Protein AF-A0A1B7WR45-F1 (afdb_monomer_lite)

Secondary structure (DSSP, 8-state):
-EEE--HHHHHHHHHT-TT----TT-GGGEEEEEEEEETTEEEEEEEEEHHHHHHHHHHHHTTT--TT--HHHHHHHHHIIIIIT---STTPPEEEEE-TTS-EE--

Organism: NCBI:txid1710896

Sequence (107 aa):
MITLYSIEDTYKALDNNSEALFIPNCDPALIGTYELEREGESVVISCYDYDLLVDCFAKEFSIDCEEDEDPVEQAMEWVDYNIVGAYVGKFTPMIVYKNEEGEYSLE

Structure (mmCIF, N/CA/C/O backbone):
data_AF-A0A1B7WR45-F1
#
_entry.id   AF-A0A1B7WR45-F1
#
loop_
_atom_site.group_PDB
_atom_site.id
_atom_site.type_symbol
_atom_site.label_atom_id
_atom_site.label_alt_id
_atom_site.label_comp_id
_atom_site.label_asym_id
_atom_site.label_entity_id
_atom_site.label_seq_id
_atom_site.pdbx_PDB_ins_code
_atom_site.Cartn_x
_atom_site.Cartn_y
_atom_site.Cartn_z
_atom_site.occupancy
_atom_site.B_iso_or_equiv
_atom_site.auth_seq_id
_atom_site.auth_comp_id
_atom_site.auth_asym_id
_atom_site.auth_atom_id
_atom_site.pdbx_PDB_model_num
ATOM 1 N N . MET A 1 1 ? -12.152 6.540 5.420 1.00 90.62 1 MET A N 1
ATOM 2 C CA . MET A 1 1 ? -11.562 7.888 5.510 1.00 90.62 1 MET A CA 1
ATOM 3 C C . MET A 1 1 ? -10.062 7.734 5.627 1.00 90.62 1 MET A C 1
ATOM 5 O O . MET A 1 1 ? -9.615 7.032 6.524 1.00 90.62 1 MET A O 1
ATOM 9 N N . ILE A 1 2 ? -9.309 8.355 4.721 1.00 94.81 2 ILE A N 1
ATOM 10 C CA . ILE A 1 2 ? -7.845 8.362 4.773 1.00 94.81 2 ILE A CA 1
ATOM 11 C C . ILE A 1 2 ? -7.349 9.378 5.807 1.00 94.81 2 ILE A C 1
ATOM 13 O O . ILE A 1 2 ? -7.917 10.462 5.935 1.00 94.81 2 ILE A O 1
ATOM 17 N N . THR A 1 3 ? -6.288 9.039 6.534 1.00 96.31 3 THR A N 1
ATOM 18 C CA . THR A 1 3 ? -5.510 9.985 7.342 1.00 96.31 3 THR A CA 1
ATOM 19 C C . THR A 1 3 ? -4.032 9.793 7.037 1.00 96.31 3 THR A C 1
ATOM 21 O O . THR A 1 3 ? -3.498 8.703 7.224 1.00 96.31 3 THR A O 1
ATOM 24 N N . LEU A 1 4 ? -3.388 10.849 6.538 1.00 96.75 4 LEU A N 1
ATOM 25 C CA . LEU A 1 4 ? -1.984 10.817 6.133 1.00 96.75 4 LEU A CA 1
ATOM 26 C C . LEU A 1 4 ? -1.063 11.014 7.338 1.00 96.75 4 LEU A C 1
ATOM 28 O O . LEU A 1 4 ? -1.298 11.894 8.170 1.00 9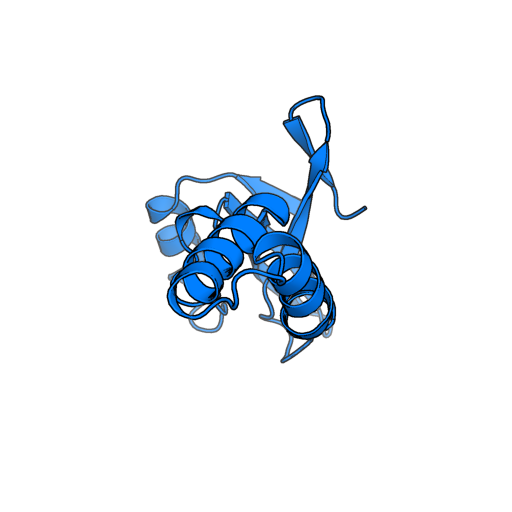6.75 4 LEU A O 1
ATOM 32 N N . TYR A 1 5 ? 0.009 10.232 7.391 1.00 95.38 5 TYR A N 1
ATOM 33 C CA . TYR A 1 5 ? 0.996 10.248 8.464 1.00 95.38 5 TYR A CA 1
ATOM 34 C C . TYR A 1 5 ? 2.412 10.086 7.908 1.00 95.38 5 TYR A C 1
ATOM 36 O O . TYR A 1 5 ? 2.618 9.707 6.758 1.00 95.38 5 TYR A O 1
ATOM 44 N N . SER A 1 6 ? 3.409 10.349 8.755 1.00 97.12 6 SER A N 1
ATOM 45 C CA . SER A 1 6 ? 4.739 9.785 8.530 1.00 97.12 6 SER A CA 1
ATOM 46 C C . SER A 1 6 ? 4.693 8.257 8.698 1.00 97.12 6 SER A C 1
ATOM 48 O O . SER A 1 6 ? 3.779 7.724 9.333 1.00 97.12 6 SER A O 1
ATOM 50 N N . ILE A 1 7 ? 5.696 7.541 8.185 1.00 97.12 7 ILE A N 1
ATOM 51 C CA . ILE A 1 7 ? 5.814 6.083 8.366 1.00 97.12 7 ILE A CA 1
ATOM 52 C C . ILE A 1 7 ? 5.773 5.723 9.861 1.00 97.12 7 ILE A C 1
ATOM 54 O O . ILE A 1 7 ? 4.958 4.908 10.290 1.00 97.12 7 ILE A O 1
ATOM 58 N N . GLU A 1 8 ? 6.592 6.388 10.684 1.00 96.50 8 GLU A N 1
ATOM 59 C CA . GLU A 1 8 ? 6.651 6.130 12.129 1.00 96.50 8 GLU A CA 1
ATOM 60 C C . GLU A 1 8 ? 5.314 6.384 12.830 1.00 96.50 8 GLU A C 1
ATOM 62 O O . GLU A 1 8 ? 4.921 5.626 13.718 1.00 96.50 8 GLU A O 1
ATOM 67 N N . ASP A 1 9 ? 4.609 7.451 12.455 1.00 96.62 9 ASP A N 1
ATOM 68 C CA . ASP A 1 9 ? 3.330 7.786 13.078 1.00 96.62 9 ASP A CA 1
ATOM 69 C C . ASP A 1 9 ? 2.203 6.872 12.594 1.00 96.62 9 ASP A C 1
ATOM 71 O O . ASP A 1 9 ? 1.290 6.590 13.367 1.00 96.62 9 ASP A O 1
ATOM 75 N N . THR A 1 10 ? 2.307 6.327 11.378 1.00 96.81 10 THR A N 1
ATOM 76 C CA . THR A 1 10 ? 1.408 5.274 10.889 1.00 96.81 10 THR A CA 1
ATOM 77 C C . THR A 1 10 ? 1.536 4.019 11.743 1.00 96.81 10 THR A C 1
ATOM 79 O O . THR A 1 10 ? 0.534 3.502 12.237 1.00 96.81 10 THR A O 1
ATOM 82 N N . TYR A 1 11 ? 2.770 3.569 11.991 1.00 95.56 11 TYR A N 1
ATOM 83 C CA . TYR A 1 11 ? 3.027 2.430 12.870 1.00 95.56 11 TYR A CA 1
ATOM 84 C C . TYR A 1 11 ? 2.503 2.679 14.289 1.00 95.56 11 TYR A C 1
ATOM 86 O O . TYR A 1 11 ? 1.807 1.827 14.831 1.00 95.56 11 TYR A O 1
ATOM 94 N N . LYS A 1 12 ? 2.738 3.864 14.874 1.00 94.81 12 LYS A N 1
ATOM 95 C CA . LYS A 1 12 ? 2.189 4.222 16.200 1.00 94.81 12 LYS A CA 1
ATOM 96 C C . LYS A 1 12 ? 0.659 4.254 16.221 1.00 94.81 12 LYS A C 1
ATOM 98 O O . LYS A 1 12 ? 0.058 3.847 17.211 1.00 94.81 12 LYS A O 1
ATOM 103 N N . ALA A 1 13 ? 0.024 4.757 15.161 1.00 93.50 13 ALA A N 1
ATOM 104 C CA . ALA A 1 13 ? -1.434 4.812 15.062 1.00 93.50 13 ALA A CA 1
ATOM 105 C C . ALA A 1 13 ? -2.052 3.407 15.022 1.00 93.50 13 ALA A C 1
ATOM 107 O O . ALA A 1 13 ? -3.124 3.188 15.587 1.00 93.50 13 ALA A O 1
ATOM 108 N N . LEU A 1 14 ? -1.357 2.457 14.396 1.00 94.31 14 LEU A N 1
ATOM 109 C CA . LEU A 1 14 ? -1.785 1.066 14.268 1.00 94.31 14 LEU A CA 1
ATOM 110 C C . LEU A 1 14 ? -1.267 0.153 15.392 1.00 94.31 14 LEU A C 1
ATOM 112 O O . LEU A 1 14 ? -1.750 -0.965 15.507 1.00 94.31 14 LEU A O 1
ATOM 116 N N . ASP A 1 15 ? -0.370 0.618 16.266 1.00 88.50 15 ASP A N 1
ATOM 117 C CA . ASP A 1 15 ? 0.199 -0.169 17.380 1.00 88.50 15 ASP A CA 1
ATOM 118 C C . ASP A 1 15 ? -0.885 -0.694 18.343 1.00 88.50 15 ASP A C 1
ATOM 120 O O . ASP A 1 15 ? -0.823 -1.817 18.837 1.00 88.50 15 ASP A O 1
ATOM 124 N N . ASN A 1 16 ? -1.952 0.090 18.543 1.00 76.75 16 ASN A N 1
ATOM 125 C CA . ASN A 1 16 ? -3.112 -0.323 19.342 1.00 76.75 16 ASN A CA 1
ATOM 126 C C . ASN A 1 16 ? -4.070 -1.274 18.595 1.00 76.75 16 ASN A C 1
ATOM 128 O O . ASN A 1 16 ? -5.010 -1.786 19.201 1.00 76.75 16 ASN A O 1
ATOM 132 N N . ASN A 1 17 ? -3.856 -1.497 17.296 1.00 76.00 17 ASN A N 1
ATOM 133 C CA . ASN A 1 17 ? -4.624 -2.397 16.444 1.00 76.00 17 ASN A CA 1
ATOM 134 C C . ASN A 1 17 ? -3.709 -3.517 15.918 1.00 76.00 17 ASN A C 1
ATOM 136 O O . ASN A 1 17 ? -3.312 -3.528 14.754 1.00 76.00 17 ASN A O 1
ATOM 140 N N . SER A 1 18 ? -3.377 -4.469 16.797 1.00 69.12 18 SER A N 1
ATOM 141 C CA . SER A 1 18 ? -2.359 -5.513 16.579 1.00 69.12 18 SER A CA 1
ATOM 142 C C . SER A 1 18 ? -2.605 -6.459 15.396 1.00 69.12 18 SER A C 1
ATOM 144 O O . SER A 1 18 ? -1.776 -7.325 15.130 1.00 69.12 18 SER A O 1
ATOM 146 N N . GLU A 1 19 ? -3.748 -6.348 14.723 1.00 89.44 19 GLU A N 1
ATOM 147 C CA . GLU A 1 19 ? -4.123 -7.188 13.585 1.00 89.44 19 GLU A CA 1
ATOM 148 C C . GLU A 1 19 ? -4.004 -6.463 12.234 1.00 89.44 19 GLU A C 1
ATOM 150 O O . GLU A 1 19 ? -4.159 -7.104 11.194 1.00 89.44 19 GLU A O 1
ATOM 155 N N . ALA A 1 20 ? -3.712 -5.152 12.227 1.00 94.00 20 ALA A N 1
ATOM 156 C CA . ALA A 1 20 ? -3.460 -4.403 11.000 1.00 94.00 20 ALA A CA 1
ATOM 157 C C . ALA A 1 20 ? -2.320 -5.052 10.201 1.00 94.00 20 ALA A C 1
ATOM 159 O O . ALA A 1 20 ? -1.218 -5.259 10.712 1.00 94.00 20 ALA A O 1
ATOM 160 N N . LEU A 1 21 ? -2.592 -5.382 8.938 1.00 96.00 21 LEU A N 1
ATOM 161 C CA . LEU A 1 21 ? -1.599 -5.995 8.066 1.00 96.00 21 LEU A CA 1
ATOM 162 C C . LEU A 1 21 ? -0.728 -4.923 7.416 1.00 96.00 21 LEU A C 1
ATOM 164 O O . LEU A 1 21 ? -1.182 -3.813 7.143 1.00 96.00 21 LEU A O 1
ATOM 168 N N . PHE A 1 22 ? 0.520 -5.276 7.133 1.00 96.81 22 PHE A N 1
ATOM 169 C CA . PHE A 1 22 ? 1.479 -4.419 6.446 1.00 96.81 22 PHE A CA 1
ATOM 170 C C . PHE A 1 22 ? 2.069 -5.171 5.260 1.00 96.81 22 PHE A C 1
ATOM 172 O O . PHE A 1 22 ? 2.306 -6.379 5.338 1.00 96.81 22 PHE A O 1
ATOM 179 N N . ILE A 1 23 ? 2.308 -4.448 4.169 1.00 96.56 23 ILE A N 1
ATOM 180 C CA . ILE A 1 23 ? 3.000 -4.981 2.998 1.00 96.56 23 ILE A CA 1
ATOM 181 C C . ILE A 1 23 ? 4.504 -4.957 3.308 1.00 96.56 23 ILE A C 1
ATOM 183 O O . ILE A 1 23 ? 5.051 -3.883 3.581 1.00 96.56 23 ILE A O 1
ATOM 187 N N . PRO A 1 24 ? 5.184 -6.117 3.320 1.00 93.75 24 PRO A N 1
ATOM 188 C CA . PRO A 1 24 ? 6.580 -6.202 3.726 1.00 93.75 24 PRO A CA 1
ATOM 189 C C . PRO A 1 24 ? 7.490 -5.441 2.759 1.00 93.75 24 PRO A C 1
ATOM 191 O O . PRO A 1 24 ? 7.253 -5.422 1.556 1.00 93.75 24 PRO A O 1
ATOM 194 N N . ASN A 1 25 ? 8.556 -4.838 3.295 1.00 94.00 25 ASN A N 1
ATOM 195 C CA . ASN A 1 25 ? 9.583 -4.101 2.541 1.00 94.00 25 ASN A CA 1
ATOM 196 C C . ASN A 1 25 ? 9.063 -2.929 1.682 1.00 94.00 25 ASN A C 1
ATOM 198 O O . ASN A 1 25 ? 9.815 -2.389 0.876 1.00 94.00 25 ASN A O 1
ATOM 202 N N . CYS A 1 26 ? 7.818 -2.499 1.896 1.00 96.94 26 CYS A N 1
ATOM 203 C CA . CYS A 1 26 ? 7.160 -1.438 1.132 1.00 96.94 26 CYS A CA 1
ATOM 204 C C . CYS A 1 26 ? 6.853 -0.194 1.984 1.00 96.94 26 CYS A C 1
ATOM 206 O O . CYS A 1 26 ? 5.936 0.563 1.674 1.00 96.94 26 CYS A O 1
ATOM 208 N N . ASP A 1 27 ? 7.621 0.044 3.053 1.00 97.44 27 ASP A N 1
ATOM 209 C CA . ASP A 1 27 ? 7.507 1.245 3.898 1.00 97.44 27 ASP A CA 1
ATOM 210 C C . ASP A 1 27 ? 7.473 2.569 3.113 1.00 97.44 27 ASP A C 1
ATOM 212 O O . ASP A 1 27 ? 6.696 3.440 3.500 1.00 97.44 27 ASP A O 1
ATOM 216 N N . PRO A 1 28 ? 8.241 2.762 2.014 1.00 97.38 28 PRO A N 1
ATOM 217 C CA . PRO A 1 28 ? 8.165 3.994 1.227 1.00 97.38 28 PRO A CA 1
ATOM 218 C C . PRO A 1 28 ? 6.770 4.294 0.674 1.00 97.38 28 PRO A C 1
ATOM 220 O O . PRO A 1 28 ? 6.447 5.460 0.469 1.00 97.38 28 PRO A O 1
ATOM 223 N N . ALA A 1 29 ? 5.956 3.262 0.456 1.00 98.25 29 ALA A N 1
ATOM 224 C CA . ALA A 1 29 ? 4.598 3.393 -0.040 1.00 98.25 29 ALA A CA 1
ATOM 225 C C . ALA A 1 29 ? 3.553 3.523 1.079 1.00 98.25 29 ALA A C 1
ATOM 227 O O . ALA A 1 29 ? 2.391 3.791 0.787 1.00 98.25 29 ALA A O 1
ATOM 228 N N . LEU A 1 30 ? 3.932 3.342 2.351 1.00 98.44 30 LEU A N 1
ATOM 229 C CA . LEU A 1 30 ? 3.033 3.488 3.496 1.00 98.44 30 LEU A CA 1
ATOM 230 C C . LEU A 1 30 ? 2.808 4.975 3.796 1.00 98.44 30 LEU A C 1
ATOM 232 O O . LEU A 1 30 ? 3.695 5.664 4.301 1.00 98.44 30 LEU A O 1
ATOM 236 N N . ILE A 1 31 ? 1.599 5.463 3.521 1.00 98.00 31 ILE A N 1
ATOM 237 C CA . ILE A 1 31 ? 1.274 6.898 3.591 1.00 98.00 31 ILE A CA 1
ATOM 238 C C . ILE A 1 31 ? 0.375 7.274 4.772 1.00 98.00 31 ILE A C 1
ATOM 240 O O . ILE A 1 31 ? 0.143 8.460 5.021 1.00 98.00 31 ILE A O 1
ATOM 244 N N . GLY A 1 32 ? -0.167 6.291 5.492 1.00 97.50 32 GLY A N 1
ATOM 245 C CA . GLY A 1 32 ? -1.036 6.546 6.633 1.00 97.50 32 GLY A CA 1
ATOM 246 C C . GLY A 1 32 ? -2.006 5.417 6.935 1.00 97.50 32 GLY A C 1
ATOM 247 O O . GLY A 1 32 ? -1.718 4.239 6.719 1.00 97.50 32 GLY A O 1
ATOM 248 N N . THR A 1 33 ? -3.178 5.790 7.443 1.00 97.19 33 THR A N 1
ATOM 249 C CA . THR A 1 33 ? -4.247 4.853 7.792 1.00 97.19 33 THR A CA 1
ATOM 250 C C . THR A 1 33 ? -5.523 5.115 7.003 1.00 97.19 33 THR A C 1
ATOM 252 O O . THR A 1 33 ? -5.744 6.203 6.462 1.00 97.19 33 THR A O 1
ATOM 255 N N . TYR A 1 34 ? -6.385 4.104 6.952 1.00 96.62 34 TYR A N 1
ATOM 256 C CA . TYR A 1 34 ? -7.727 4.211 6.402 1.00 96.62 34 TYR A CA 1
ATOM 257 C C . TYR A 1 34 ? -8.743 3.632 7.388 1.00 96.62 34 TYR A C 1
ATOM 259 O O . TYR A 1 34 ? -8.624 2.483 7.802 1.00 96.62 34 TYR A O 1
ATOM 267 N N . GLU A 1 35 ? -9.753 4.416 7.760 1.00 95.25 35 GLU A N 1
ATOM 268 C CA . GLU A 1 35 ? -10.880 3.954 8.583 1.00 95.25 35 GLU A CA 1
ATOM 269 C C . GLU A 1 35 ? -12.075 3.573 7.701 1.00 95.25 35 GLU A C 1
ATOM 271 O O . GLU A 1 35 ? -12.506 4.368 6.860 1.00 95.25 35 GLU A O 1
ATOM 276 N N . LEU A 1 36 ? -12.620 2.371 7.869 1.00 95.19 36 LEU A N 1
ATOM 277 C CA . LEU A 1 36 ? -13.777 1.887 7.116 1.00 95.19 36 LEU A CA 1
ATOM 278 C C . LEU A 1 36 ? -14.547 0.813 7.881 1.00 95.19 36 LEU A C 1
ATOM 280 O O . LEU A 1 36 ? -14.025 0.203 8.808 1.00 95.19 36 LEU A O 1
ATOM 284 N N . GLU A 1 37 ? -15.777 0.549 7.452 1.00 95.56 37 GLU A N 1
ATOM 285 C CA . GLU A 1 37 ? -16.560 -0.567 7.975 1.00 95.56 37 GLU A CA 1
ATOM 286 C C . GLU A 1 37 ? -16.267 -1.839 7.170 1.00 95.56 37 GLU A C 1
ATOM 288 O O . GLU A 1 37 ? -16.415 -1.862 5.945 1.00 95.56 37 GLU A O 1
ATOM 293 N N . ARG A 1 38 ? -15.860 -2.910 7.854 1.00 95.25 38 ARG A N 1
ATOM 294 C CA . ARG A 1 38 ? -15.717 -4.256 7.284 1.00 95.25 38 ARG A CA 1
ATOM 295 C C . ARG A 1 38 ? -16.299 -5.263 8.258 1.00 95.25 38 ARG A C 1
ATOM 297 O O . ARG A 1 38 ? -16.073 -5.174 9.457 1.00 95.25 38 ARG A O 1
ATOM 304 N N . GLU A 1 39 ? -17.063 -6.217 7.733 1.00 94.38 39 GLU A N 1
ATOM 305 C CA . GLU A 1 39 ? -17.675 -7.288 8.536 1.00 94.38 39 GLU A CA 1
ATOM 306 C C . GLU A 1 39 ? -18.562 -6.766 9.696 1.00 94.38 39 GLU A C 1
ATOM 308 O O . GLU A 1 39 ? -18.755 -7.450 10.696 1.00 94.38 39 GLU A O 1
ATOM 313 N N . GLY A 1 40 ? -19.141 -5.565 9.550 1.00 95.31 40 GLY A N 1
ATOM 314 C CA . GLY A 1 40 ? -19.996 -4.924 10.560 1.00 95.31 40 GLY A CA 1
ATOM 315 C C . GLY A 1 40 ? -19.241 -4.217 11.693 1.00 95.31 40 GLY A C 1
ATOM 316 O O . GLY A 1 40 ? -19.860 -3.814 12.677 1.00 95.31 40 GLY A O 1
ATOM 317 N N . GLU A 1 41 ? -17.922 -4.059 11.569 1.00 94.06 41 GLU A N 1
ATOM 318 C CA . GLU A 1 41 ? -17.065 -3.378 12.539 1.00 94.06 41 GLU A CA 1
ATOM 319 C C . GLU A 1 41 ? -16.321 -2.209 11.880 1.00 94.06 41 GLU A C 1
ATOM 321 O O . GLU A 1 41 ? -15.880 -2.314 10.733 1.00 94.06 41 GLU A O 1
ATOM 326 N N . SER A 1 42 ? -16.147 -1.099 12.610 1.00 94.12 42 SER A N 1
ATOM 327 C CA . SER A 1 42 ? -15.214 -0.047 12.186 1.00 94.12 42 SER A CA 1
ATOM 328 C C . SER A 1 42 ? -13.788 -0.526 12.435 1.00 94.12 42 SER A C 1
ATOM 330 O O . SER A 1 42 ? -13.432 -0.866 13.566 1.00 94.12 42 SER A O 1
ATOM 332 N N . VAL A 1 43 ? -12.981 -0.558 11.379 1.00 94.94 43 VAL A N 1
ATOM 333 C CA . VAL A 1 43 ? -11.578 -0.968 11.417 1.00 94.94 43 VAL A CA 1
ATOM 334 C C . VAL A 1 43 ? -10.689 0.140 10.872 1.00 94.94 43 VAL A C 1
ATOM 336 O O . VAL A 1 43 ? -11.045 0.845 9.927 1.00 94.94 43 VAL A O 1
ATOM 339 N N . VAL A 1 44 ? -9.501 0.268 11.462 1.00 95.94 44 VAL A N 1
ATOM 340 C CA . VAL A 1 44 ? -8.443 1.168 10.993 1.00 95.94 44 VAL A CA 1
ATOM 341 C C . VAL A 1 44 ? -7.304 0.315 10.453 1.00 95.94 44 VAL A C 1
ATOM 343 O O . VAL A 1 44 ? -6.731 -0.486 11.189 1.00 95.94 44 VAL A O 1
ATOM 346 N N . ILE A 1 45 ? -6.996 0.466 9.171 1.00 96.75 45 ILE A N 1
ATOM 347 C CA . ILE A 1 45 ? -6.002 -0.336 8.444 1.00 96.75 45 ILE A CA 1
ATOM 348 C C . ILE A 1 45 ? -4.870 0.542 7.915 1.00 96.75 45 ILE A C 1
ATOM 350 O O . ILE A 1 45 ? -5.003 1.765 7.859 1.00 96.75 45 ILE A O 1
ATOM 354 N N . SER A 1 46 ? -3.762 -0.080 7.522 1.00 97.69 46 SER A N 1
ATOM 355 C CA . SER A 1 46 ? -2.681 0.585 6.793 1.00 97.69 46 SER A CA 1
ATOM 356 C C . SER A 1 46 ? -3.157 1.036 5.407 1.00 97.69 46 SER A C 1
ATOM 358 O O . SER A 1 46 ? -4.016 0.402 4.788 1.00 97.69 46 SER A O 1
ATOM 360 N N . CYS A 1 47 ? -2.628 2.165 4.941 1.00 97.94 47 CYS A N 1
ATOM 361 C CA . CYS A 1 47 ? -2.973 2.774 3.663 1.00 97.94 47 CYS A CA 1
ATOM 362 C C . CYS A 1 47 ? -1.703 3.017 2.846 1.00 97.94 47 CYS A C 1
ATOM 364 O O . CYS A 1 47 ? -0.750 3.612 3.361 1.00 97.94 47 CYS A O 1
ATOM 366 N N . TYR A 1 48 ? -1.710 2.572 1.592 1.00 98.50 48 TYR A N 1
ATOM 367 C CA . TYR A 1 48 ? -0.565 2.628 0.694 1.00 98.50 48 TYR A CA 1
ATOM 368 C C . TYR A 1 48 ? -0.881 3.385 -0.596 1.00 98.50 48 TYR A C 1
ATOM 370 O O . TYR A 1 48 ? -1.989 3.290 -1.120 1.00 98.50 48 TYR A O 1
ATOM 378 N N . ASP A 1 49 ? 0.116 4.102 -1.105 1.00 98.25 49 ASP A N 1
ATOM 379 C CA . ASP A 1 49 ? 0.115 4.689 -2.447 1.00 98.25 49 ASP A CA 1
ATOM 380 C C . ASP A 1 49 ? 0.454 3.605 -3.484 1.00 98.25 49 ASP A C 1
ATOM 382 O O . ASP A 1 49 ? 1.425 2.861 -3.318 1.00 98.25 49 ASP A O 1
ATOM 386 N N . TYR A 1 50 ? -0.371 3.495 -4.527 1.00 98.25 50 TYR A N 1
ATOM 387 C CA . TYR A 1 50 ? -0.206 2.504 -5.588 1.00 98.25 50 TYR A CA 1
ATOM 388 C C . TYR A 1 50 ? 1.104 2.669 -6.371 1.00 98.25 50 TYR A C 1
ATOM 390 O O . TYR A 1 50 ? 1.839 1.696 -6.535 1.00 98.25 50 TYR A O 1
ATOM 398 N N . ASP A 1 51 ? 1.427 3.882 -6.820 1.00 97.94 51 ASP A N 1
ATOM 399 C CA . ASP A 1 51 ? 2.605 4.133 -7.657 1.00 97.94 51 ASP A CA 1
ATOM 400 C C . ASP A 1 51 ? 3.890 3.848 -6.869 1.00 97.94 51 ASP A C 1
ATOM 402 O O . ASP A 1 51 ? 4.813 3.203 -7.365 1.00 97.94 51 ASP A O 1
ATOM 406 N N . LEU A 1 52 ? 3.923 4.233 -5.589 1.00 98.06 52 LEU A N 1
ATOM 407 C CA . LEU A 1 52 ? 5.051 3.930 -4.708 1.00 98.06 52 LEU A CA 1
ATOM 408 C C . LEU A 1 52 ? 5.172 2.431 -4.396 1.00 98.06 52 LEU A C 1
ATOM 410 O O . LEU A 1 52 ? 6.283 1.945 -4.161 1.00 98.06 52 LEU A O 1
ATOM 414 N N . LEU A 1 53 ? 4.062 1.682 -4.372 1.00 98.00 53 LEU A N 1
ATOM 415 C CA . LEU A 1 53 ? 4.107 0.221 -4.268 1.00 98.00 53 LEU A CA 1
ATOM 416 C C . LEU A 1 53 ? 4.718 -0.394 -5.523 1.00 98.00 53 LEU A C 1
ATOM 418 O O . LEU A 1 53 ? 5.612 -1.234 -5.403 1.00 98.00 53 LEU A O 1
ATOM 422 N N . VAL A 1 54 ? 4.278 0.044 -6.704 1.00 98.12 54 VAL A N 1
ATOM 423 C CA . VAL A 1 54 ? 4.853 -0.383 -7.985 1.00 98.12 54 VAL A CA 1
ATOM 424 C C . VAL A 1 54 ? 6.352 -0.100 -8.006 1.00 98.12 54 VAL A C 1
ATOM 426 O O . VAL A 1 54 ? 7.119 -1.006 -8.312 1.00 98.12 54 VAL A O 1
ATOM 429 N N . ASP A 1 55 ? 6.799 1.079 -7.570 1.00 97.81 55 ASP A N 1
ATOM 430 C CA . ASP A 1 55 ? 8.227 1.407 -7.467 1.00 97.81 55 ASP A CA 1
ATOM 431 C C . ASP A 1 55 ? 8.999 0.445 -6.543 1.00 97.81 55 ASP A C 1
ATOM 433 O O . ASP A 1 55 ? 10.135 0.058 -6.845 1.00 97.81 55 ASP A O 1
ATOM 437 N N . CYS A 1 56 ? 8.403 0.039 -5.414 1.00 96.94 56 CYS A N 1
ATOM 438 C CA . CYS A 1 56 ? 9.026 -0.914 -4.491 1.00 96.94 56 CYS A CA 1
ATOM 439 C C . CYS A 1 56 ? 9.249 -2.277 -5.163 1.00 96.94 56 CYS A C 1
ATOM 441 O O . CYS A 1 56 ? 10.362 -2.808 -5.104 1.00 96.94 56 CYS A O 1
ATOM 443 N N . PHE A 1 57 ? 8.224 -2.816 -5.829 1.00 96.31 57 PHE A N 1
ATOM 444 C CA . PHE A 1 57 ? 8.310 -4.112 -6.507 1.00 96.31 57 PHE A CA 1
ATOM 445 C C . PHE A 1 57 ? 9.141 -4.050 -7.790 1.00 96.31 57 PHE A C 1
ATOM 447 O O . PHE A 1 57 ? 9.945 -4.945 -8.024 1.00 96.31 57 PHE A O 1
ATOM 454 N N . ALA A 1 58 ? 9.047 -2.977 -8.575 1.00 96.44 58 ALA A N 1
ATOM 455 C CA . ALA A 1 58 ? 9.843 -2.795 -9.788 1.00 96.44 58 ALA A CA 1
ATOM 456 C C . ALA A 1 58 ? 11.337 -2.783 -9.464 1.00 96.44 58 ALA A C 1
ATOM 458 O O . ALA A 1 58 ? 12.147 -3.384 -10.170 1.00 96.44 58 ALA A O 1
ATOM 459 N N . LYS A 1 59 ? 11.718 -2.154 -8.345 1.00 94.94 59 LYS A N 1
ATOM 460 C CA . LYS A 1 59 ? 13.095 -2.193 -7.853 1.00 94.94 59 LYS A CA 1
ATOM 461 C C . LYS A 1 59 ? 13.538 -3.611 -7.491 1.00 94.94 59 LYS A C 1
ATOM 463 O O . LYS A 1 59 ? 14.677 -3.964 -7.789 1.00 94.94 59 LYS A O 1
ATOM 468 N N . GLU A 1 60 ? 12.680 -4.407 -6.857 1.00 92.38 60 GLU A N 1
ATOM 469 C CA . GLU A 1 60 ? 12.977 -5.808 -6.539 1.00 92.38 60 GLU A CA 1
ATOM 470 C C . GLU A 1 60 ? 13.126 -6.643 -7.817 1.00 92.38 60 GLU A C 1
ATOM 472 O O . GLU A 1 60 ? 14.143 -7.307 -8.000 1.00 92.38 60 GLU A O 1
ATOM 477 N N . PHE A 1 61 ? 12.177 -6.529 -8.745 1.00 93.25 61 PHE A N 1
ATOM 478 C CA . PHE A 1 61 ? 12.179 -7.279 -10.001 1.00 93.25 61 PHE A CA 1
ATOM 479 C C . PHE A 1 61 ? 13.335 -6.885 -10.921 1.00 93.25 61 PHE A C 1
ATOM 481 O O . PHE A 1 61 ? 13.900 -7.744 -11.589 1.00 93.25 61 PHE A O 1
ATOM 488 N N . SER A 1 62 ? 13.792 -5.630 -10.875 1.00 92.75 62 SER A N 1
ATOM 489 C CA . SER A 1 62 ? 14.952 -5.172 -11.653 1.00 92.75 62 SER A CA 1
ATOM 490 C C . SER A 1 62 ? 16.272 -5.884 -11.317 1.00 92.75 62 SER A C 1
ATOM 492 O O . SER A 1 62 ? 17.229 -5.767 -12.078 1.00 92.75 62 SER A O 1
ATOM 494 N N . ILE A 1 63 ? 16.350 -6.606 -10.190 1.00 91.31 63 ILE A N 1
ATOM 495 C CA . ILE A 1 63 ? 17.553 -7.349 -9.784 1.00 91.31 63 ILE A CA 1
ATOM 496 C C . ILE A 1 63 ? 17.782 -8.570 -10.684 1.00 91.31 63 ILE A C 1
ATOM 498 O O . ILE A 1 63 ? 18.930 -8.848 -11.030 1.00 91.31 63 ILE A O 1
ATOM 502 N N . ASP A 1 64 ? 16.706 -9.260 -11.068 1.00 85.88 64 ASP A N 1
ATOM 503 C CA . ASP A 1 64 ? 16.739 -10.516 -11.831 1.00 85.88 64 ASP A CA 1
ATOM 504 C C . ASP A 1 64 ? 16.003 -10.408 -13.186 1.00 85.88 64 ASP A C 1
ATOM 506 O O . ASP A 1 64 ? 15.729 -11.421 -13.825 1.00 85.88 64 ASP A O 1
ATOM 510 N N . CYS A 1 65 ? 15.692 -9.187 -13.628 1.00 83.62 65 CYS A N 1
ATOM 511 C CA . CYS A 1 65 ? 14.976 -8.912 -14.874 1.00 83.62 65 CYS A CA 1
ATOM 512 C C . CYS A 1 65 ? 15.824 -9.251 -16.109 1.00 83.62 65 CYS A C 1
ATOM 514 O O . CYS A 1 65 ? 16.989 -8.845 -16.202 1.00 83.62 65 CYS A O 1
ATOM 516 N N . GLU A 1 66 ? 15.233 -9.950 -17.080 1.00 86.44 66 GLU A N 1
ATOM 517 C CA . GLU A 1 66 ? 15.858 -10.161 -18.39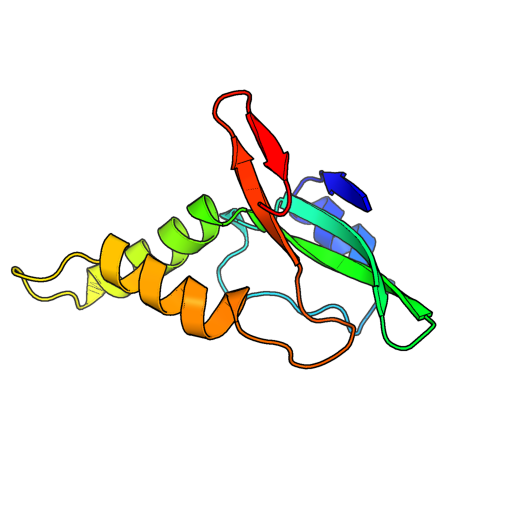1 1.00 86.44 66 GLU A CA 1
ATOM 518 C C . GLU A 1 66 ? 15.912 -8.835 -19.187 1.00 86.44 66 GLU A C 1
ATOM 520 O O . GLU A 1 66 ? 15.156 -7.901 -18.918 1.00 86.44 66 GLU A O 1
ATOM 525 N N . GLU A 1 67 ? 16.841 -8.702 -20.147 1.00 81.25 67 GLU A N 1
ATOM 526 C CA . GLU A 1 67 ? 17.061 -7.431 -20.875 1.00 81.25 67 GLU A CA 1
ATOM 527 C C . GLU A 1 67 ? 15.846 -6.974 -21.707 1.00 81.25 67 GLU A C 1
ATOM 529 O O . GLU A 1 67 ? 15.753 -5.799 -22.066 1.00 81.25 67 GLU A O 1
ATOM 534 N N . ASP A 1 68 ? 14.949 -7.894 -22.055 1.00 86.69 68 ASP A N 1
ATOM 535 C CA . ASP A 1 68 ? 13.742 -7.675 -22.852 1.00 86.69 68 ASP A CA 1
ATOM 536 C C . ASP A 1 68 ? 12.460 -7.520 -22.023 1.00 86.69 68 ASP A C 1
ATOM 538 O O . ASP A 1 68 ? 11.382 -7.3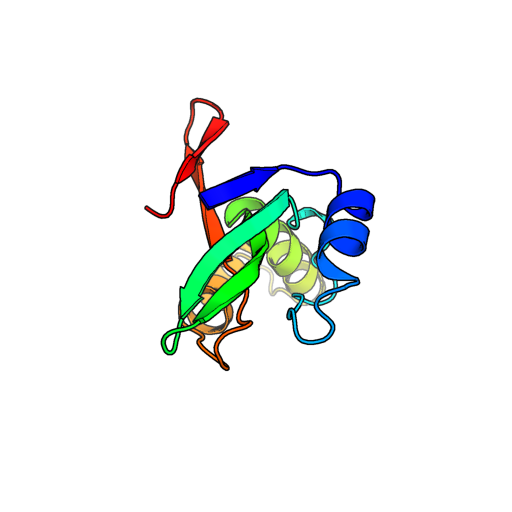26 -22.589 1.00 86.69 68 ASP A O 1
ATOM 542 N N . GLU A 1 69 ? 12.575 -7.545 -20.700 1.00 88.88 69 GLU A N 1
ATOM 543 C CA . GLU A 1 69 ? 11.465 -7.368 -19.777 1.00 88.88 69 GLU A CA 1
ATOM 544 C C . GLU A 1 69 ? 11.432 -5.943 -19.183 1.00 88.88 69 GLU A C 1
ATOM 546 O O . GLU A 1 69 ? 12.469 -5.309 -18.979 1.00 88.88 69 GLU A O 1
ATOM 551 N N . ASP A 1 70 ? 10.231 -5.429 -18.886 1.00 93.75 70 ASP A N 1
ATOM 552 C CA . ASP A 1 70 ? 10.043 -4.166 -18.158 1.00 93.75 70 ASP A CA 1
ATOM 553 C C . ASP A 1 70 ? 9.670 -4.458 -16.688 1.00 93.75 70 ASP A C 1
ATOM 555 O O . ASP A 1 70 ? 8.545 -4.896 -16.416 1.00 93.75 70 ASP A O 1
ATOM 559 N N . PRO A 1 71 ? 10.577 -4.218 -15.716 1.00 95.06 71 PRO A N 1
ATOM 560 C CA . PRO A 1 71 ? 10.295 -4.436 -14.299 1.00 95.06 71 PRO A CA 1
ATOM 561 C C . PRO A 1 71 ? 9.090 -3.647 -13.783 1.00 95.06 71 PRO A C 1
ATOM 563 O O . PRO A 1 71 ? 8.452 -4.078 -12.825 1.00 95.06 71 PRO A O 1
ATOM 566 N N . VAL A 1 72 ? 8.797 -2.483 -14.374 1.00 96.38 72 VAL A N 1
ATOM 567 C CA . VAL A 1 72 ? 7.671 -1.640 -13.960 1.00 96.38 72 VAL A CA 1
ATOM 568 C C . VAL A 1 72 ? 6.361 -2.268 -14.410 1.00 96.38 72 VAL A C 1
ATOM 570 O O . VAL A 1 72 ? 5.456 -2.402 -13.593 1.00 96.38 72 VAL A O 1
ATOM 573 N N . GLU A 1 73 ? 6.272 -2.715 -15.666 1.00 95.81 73 GLU A N 1
ATOM 574 C CA . GLU A 1 73 ? 5.089 -3.424 -16.175 1.00 95.81 73 GLU A CA 1
ATOM 575 C C . GLU A 1 73 ? 4.824 -4.693 -15.352 1.00 95.81 73 GLU A C 1
ATOM 577 O O . GLU A 1 73 ? 3.710 -4.895 -14.866 1.00 95.81 73 GLU A O 1
ATOM 582 N N . GLN A 1 74 ? 5.867 -5.481 -15.071 1.00 95.25 74 GLN A N 1
ATOM 583 C CA . GLN A 1 74 ? 5.757 -6.654 -14.197 1.00 95.25 74 GLN A CA 1
ATOM 584 C C . GLN A 1 74 ? 5.287 -6.299 -12.782 1.00 95.25 74 GLN A C 1
ATOM 586 O O . GLN A 1 74 ? 4.457 -7.001 -12.202 1.00 95.25 74 GLN A O 1
ATOM 591 N N . ALA A 1 75 ? 5.812 -5.218 -12.203 1.00 96.94 75 ALA A N 1
ATOM 592 C CA . ALA A 1 75 ? 5.417 -4.762 -10.879 1.00 96.94 75 ALA A CA 1
ATOM 593 C C . ALA A 1 75 ? 3.962 -4.293 -10.841 1.00 96.94 75 ALA A C 1
ATOM 595 O O . ALA A 1 75 ? 3.256 -4.637 -9.896 1.00 96.94 75 ALA A O 1
ATOM 596 N N . MET A 1 76 ? 3.498 -3.572 -11.864 1.00 97.44 76 MET A N 1
ATOM 597 C CA . MET A 1 76 ? 2.095 -3.173 -11.994 1.00 97.44 76 MET A CA 1
ATOM 598 C C . MET A 1 76 ? 1.184 -4.400 -12.026 1.00 97.44 76 MET A C 1
ATOM 600 O O . MET A 1 76 ? 0.297 -4.522 -11.184 1.00 97.44 76 MET A O 1
ATOM 604 N N . GLU A 1 77 ? 1.453 -5.356 -12.919 1.00 96.25 77 GLU A N 1
ATOM 605 C CA . GLU A 1 77 ? 0.658 -6.586 -1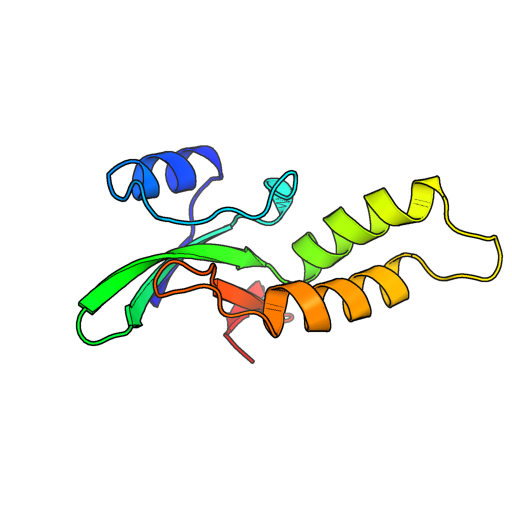3.017 1.00 96.25 77 GLU A CA 1
ATOM 606 C C . GLU A 1 77 ? 0.664 -7.381 -11.705 1.00 96.25 77 GLU A C 1
ATOM 608 O O . GLU A 1 77 ? -0.367 -7.899 -11.260 1.00 96.25 77 GLU A O 1
ATOM 613 N N . TRP A 1 78 ? 1.826 -7.460 -11.052 1.00 95.81 78 TRP A N 1
ATOM 614 C CA . TRP A 1 78 ? 1.972 -8.161 -9.785 1.00 95.81 78 TRP A CA 1
ATOM 615 C C . TRP A 1 78 ? 1.192 -7.490 -8.654 1.00 95.81 78 TRP A C 1
ATOM 617 O O . TRP A 1 78 ? 0.504 -8.191 -7.905 1.00 95.81 78 TRP A O 1
ATOM 627 N N . VAL A 1 79 ? 1.286 -6.163 -8.521 1.00 97.44 79 VAL A N 1
ATOM 628 C CA . VAL A 1 79 ? 0.575 -5.376 -7.503 1.00 97.44 79 VAL A CA 1
ATOM 629 C C . VAL A 1 79 ? -0.930 -5.453 -7.739 1.00 97.44 79 VAL A C 1
ATOM 631 O O . VAL A 1 79 ? -1.670 -5.755 -6.800 1.00 97.44 79 VAL A O 1
ATOM 634 N N . ASP A 1 80 ? -1.391 -5.274 -8.974 1.00 97.12 80 ASP A N 1
ATOM 635 C CA . ASP A 1 80 ? -2.811 -5.359 -9.311 1.00 97.12 80 ASP A CA 1
ATOM 636 C C . ASP A 1 80 ? -3.395 -6.729 -8.949 1.00 97.12 80 ASP A C 1
ATOM 638 O O . ASP A 1 80 ? -4.439 -6.822 -8.293 1.00 97.12 80 ASP A O 1
ATOM 642 N N . TYR A 1 81 ? -2.702 -7.812 -9.310 1.00 95.94 81 TYR A N 1
ATOM 643 C CA . TYR A 1 81 ? -3.202 -9.163 -9.071 1.00 95.94 81 TYR A CA 1
ATOM 644 C C . TYR A 1 81 ? -3.067 -9.613 -7.607 1.00 95.94 81 TYR A C 1
ATOM 646 O O . TYR A 1 81 ? -4.011 -10.166 -7.039 1.00 95.94 81 TYR A O 1
ATOM 654 N N . ASN A 1 82 ? -1.904 -9.402 -6.983 1.00 95.56 82 ASN A N 1
ATOM 655 C CA . ASN A 1 82 ? -1.581 -9.984 -5.674 1.00 95.56 82 ASN A CA 1
ATOM 656 C C . ASN A 1 82 ? -1.857 -9.055 -4.491 1.00 95.56 82 ASN A C 1
ATOM 658 O O . ASN A 1 82 ? -1.944 -9.545 -3.365 1.00 95.56 82 ASN A O 1
ATOM 662 N N . ILE A 1 83 ? -1.955 -7.743 -4.715 1.00 96.19 83 ILE A N 1
ATOM 663 C CA . ILE A 1 83 ? -2.136 -6.751 -3.649 1.00 96.19 83 ILE A CA 1
ATOM 664 C C . ILE A 1 83 ? -3.513 -6.099 -3.762 1.00 96.19 83 ILE A C 1
ATOM 666 O O . ILE A 1 83 ? -4.325 -6.263 -2.855 1.00 96.19 83 ILE A O 1
ATOM 670 N N . VAL A 1 84 ? -3.810 -5.414 -4.871 1.00 95.81 84 VAL A N 1
ATOM 671 C CA . VAL A 1 84 ? -5.092 -4.707 -5.062 1.00 95.81 84 VAL A CA 1
ATOM 672 C C . VAL A 1 84 ? -6.254 -5.699 -5.143 1.00 95.81 84 VAL A C 1
ATOM 674 O O . VAL A 1 84 ? -7.280 -5.519 -4.489 1.00 95.81 84 VAL A O 1
ATOM 677 N N . GLY A 1 85 ? -6.081 -6.787 -5.898 1.00 93.00 85 GL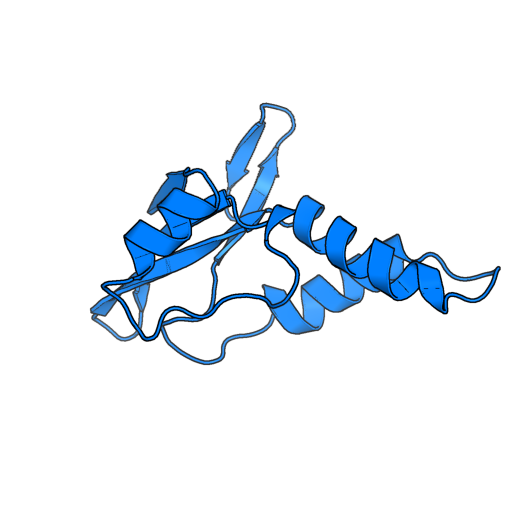Y A N 1
ATOM 678 C CA . GLY A 1 85 ? -7.071 -7.857 -6.021 1.00 93.00 85 GLY A CA 1
ATOM 679 C C . GLY A 1 85 ? -7.201 -8.761 -4.789 1.00 93.00 85 GLY A C 1
ATOM 680 O O . GLY A 1 85 ? -8.109 -9.597 -4.739 1.00 93.00 85 GLY A O 1
ATOM 681 N N . ALA A 1 86 ? -6.321 -8.627 -3.792 1.00 94.12 86 ALA A N 1
ATOM 682 C CA . ALA A 1 86 ? -6.306 -9.501 -2.629 1.00 94.12 86 ALA A CA 1
ATOM 683 C C . ALA A 1 86 ? -7.196 -8.984 -1.492 1.00 94.12 86 ALA A C 1
ATOM 685 O O . ALA A 1 86 ? -7.163 -7.821 -1.101 1.00 94.12 86 ALA A O 1
ATOM 686 N N . TYR A 1 87 ? -7.950 -9.901 -0.883 1.00 94.62 87 TYR A N 1
ATOM 687 C CA . TYR A 1 87 ? -8.653 -9.667 0.376 1.00 94.62 87 TYR A CA 1
ATOM 688 C C . TYR A 1 87 ? -8.428 -10.856 1.307 1.00 94.62 87 TYR A C 1
ATOM 690 O O . TYR A 1 87 ? -8.930 -11.954 1.067 1.00 94.62 87 TYR A O 1
ATOM 698 N N . VAL A 1 88 ? -7.664 -10.639 2.378 1.00 94.38 88 VAL A N 1
ATOM 699 C CA . VAL A 1 88 ? -7.246 -11.681 3.335 1.00 94.38 88 VAL A CA 1
ATOM 700 C C . VAL A 1 88 ? -7.858 -11.484 4.728 1.00 94.38 88 VAL A C 1
ATOM 702 O O . VAL A 1 88 ? -7.404 -12.073 5.705 1.00 94.38 88 VAL A O 1
ATOM 705 N N . GLY A 1 89 ? -8.912 -10.666 4.817 1.00 95.19 89 GLY A N 1
ATOM 706 C CA . GLY A 1 89 ? -9.670 -10.385 6.040 1.00 95.19 89 GLY A CA 1
ATOM 707 C C . GLY A 1 89 ? -9.872 -8.891 6.288 1.00 95.19 89 GLY A C 1
ATOM 708 O O . GLY A 1 89 ? -9.325 -8.047 5.570 1.00 95.19 89 GLY A O 1
ATOM 709 N N . LYS A 1 90 ? -10.637 -8.547 7.334 1.00 95.81 90 LYS A N 1
ATOM 710 C CA . LYS A 1 90 ? -11.010 -7.155 7.650 1.00 95.81 90 LYS A CA 1
ATOM 711 C C . LYS A 1 90 ? -9.834 -6.184 7.812 1.00 95.81 90 LYS A C 1
ATOM 713 O O . LYS A 1 90 ? -10.007 -4.994 7.567 1.00 95.81 90 LYS A O 1
ATOM 718 N N . PHE A 1 91 ? -8.636 -6.675 8.122 1.00 96.25 91 PHE A N 1
ATOM 719 C CA . PHE A 1 91 ? -7.424 -5.865 8.289 1.00 96.25 91 PHE A CA 1
ATOM 720 C C . PHE A 1 91 ? -6.513 -5.782 7.053 1.00 96.25 91 PHE A C 1
ATOM 722 O O . PHE A 1 91 ? -5.398 -5.272 7.150 1.00 96.25 91 PHE A O 1
ATOM 729 N N . THR A 1 92 ? -6.978 -6.259 5.891 1.00 96.94 92 THR A N 1
ATOM 730 C CA . THR A 1 92 ? -6.278 -6.094 4.602 1.00 96.94 92 THR A CA 1
ATOM 731 C C . THR A 1 92 ? -5.973 -4.608 4.353 1.00 96.94 92 THR A C 1
ATOM 733 O O . THR A 1 92 ? -6.879 -3.798 4.561 1.00 96.94 92 THR A O 1
ATOM 736 N N . PRO A 1 93 ? -4.767 -4.214 3.910 1.00 97.12 93 PRO A N 1
ATOM 737 C CA . PRO A 1 93 ? -4.444 -2.814 3.633 1.00 97.12 93 PRO A CA 1
ATOM 738 C C . PRO A 1 93 ? -5.392 -2.165 2.617 1.00 97.12 93 PRO A C 1
ATOM 740 O O . PRO A 1 93 ? -6.080 -2.849 1.858 1.00 97.12 93 PRO A O 1
ATOM 743 N N . MET A 1 94 ? -5.437 -0.835 2.613 1.00 96.94 94 MET A N 1
ATOM 744 C CA . MET A 1 94 ? -6.096 -0.062 1.562 1.00 96.94 94 MET A CA 1
ATOM 745 C C . MET A 1 94 ? -5.050 0.473 0.598 1.00 96.94 94 MET A C 1
ATOM 747 O O . MET A 1 94 ? -4.043 1.022 1.041 1.00 96.94 94 MET A O 1
ATOM 751 N N . ILE A 1 95 ? -5.316 0.353 -0.699 1.00 98.00 95 ILE A N 1
ATOM 752 C CA . ILE A 1 95 ? -4.483 0.933 -1.750 1.00 98.00 95 ILE A CA 1
ATOM 753 C C . ILE A 1 95 ? -5.231 2.132 -2.328 1.00 98.00 95 ILE A C 1
ATOM 755 O O . ILE A 1 95 ? -6.431 2.041 -2.590 1.00 98.00 95 ILE A O 1
ATOM 759 N N . VAL A 1 96 ? -4.542 3.261 -2.458 1.00 97.50 96 VAL A N 1
ATOM 760 C CA . VAL A 1 96 ? -5.086 4.503 -3.014 1.00 97.50 96 VAL A CA 1
ATOM 761 C C . VAL A 1 96 ? -4.203 5.012 -4.145 1.00 97.50 96 VAL A C 1
ATOM 763 O O . VAL A 1 96 ? -2.998 4.763 -4.177 1.00 97.50 96 VAL A O 1
ATOM 766 N N . TYR A 1 97 ? -4.815 5.765 -5.047 1.00 97.19 97 TYR A N 1
ATOM 767 C CA . TYR A 1 97 ? -4.185 6.345 -6.223 1.00 97.19 97 TYR A CA 1
ATOM 768 C C . TYR A 1 97 ? -4.040 7.845 -6.030 1.00 97.19 97 TYR A C 1
ATOM 770 O O . TYR A 1 97 ? -4.926 8.493 -5.467 1.00 97.19 97 TYR A O 1
ATOM 778 N N . LYS A 1 98 ? -2.909 8.393 -6.468 1.00 96.00 98 LYS A N 1
ATOM 779 C CA . LYS A 1 98 ? -2.621 9.818 -6.373 1.00 96.00 98 LYS A CA 1
ATOM 780 C C . LYS A 1 98 ? -2.853 10.480 -7.723 1.00 96.00 98 LYS A C 1
ATOM 782 O O . LYS A 1 98 ? -2.248 10.095 -8.717 1.00 96.00 98 LYS A O 1
ATOM 787 N N . ASN A 1 99 ? -3.709 11.493 -7.767 1.00 94.38 99 ASN A N 1
ATOM 788 C CA . ASN A 1 99 ? -3.950 12.240 -8.999 1.00 94.38 99 ASN A CA 1
ATOM 789 C C . ASN A 1 99 ? -2.848 13.288 -9.274 1.00 94.38 99 ASN A C 1
ATOM 791 O O . ASN A 1 99 ? -1.960 13.529 -8.452 1.00 94.38 99 ASN A O 1
ATOM 795 N N . GLU A 1 100 ? -2.932 13.964 -10.425 1.00 92.69 100 GLU A N 1
ATOM 796 C CA . GLU A 1 100 ? -1.976 15.011 -10.832 1.00 92.69 100 GLU A CA 1
ATOM 797 C C . GLU A 1 100 ? -1.926 16.213 -9.866 1.00 92.69 100 GLU A C 1
ATOM 799 O O . GLU A 1 100 ? -0.916 16.915 -9.793 1.00 92.69 100 GLU A O 1
ATOM 804 N N . GLU A 1 101 ? -2.995 16.447 -9.100 1.00 93.81 101 GLU A N 1
ATOM 805 C CA . GLU A 1 101 ? -3.090 17.507 -8.086 1.00 93.81 101 GLU A CA 1
ATOM 806 C C . GLU A 1 101 ? -2.507 17.072 -6.727 1.00 93.81 101 GLU A C 1
ATOM 808 O O . GLU A 1 101 ? -2.367 17.881 -5.807 1.00 93.81 101 GLU A O 1
ATOM 813 N N . GLY A 1 102 ? -2.098 15.806 -6.613 1.00 90.81 102 GLY A N 1
ATOM 814 C CA . GLY A 1 102 ? -1.513 15.213 -5.419 1.00 90.81 102 GLY A CA 1
ATOM 815 C C . GLY A 1 102 ? -2.530 14.732 -4.385 1.00 90.81 102 GLY A C 1
ATOM 816 O O . GLY A 1 102 ? -2.143 14.468 -3.244 1.00 90.81 102 GLY A O 1
ATOM 817 N N . GLU A 1 103 ? -3.801 14.624 -4.764 1.00 93.44 103 GLU A N 1
ATOM 818 C CA . GLU A 1 103 ? -4.891 14.140 -3.921 1.00 93.44 103 GLU A CA 1
ATOM 819 C C . GLU A 1 103 ? -5.074 12.625 -4.072 1.00 93.44 103 GLU A C 1
ATOM 821 O O . GLU A 1 103 ? -4.860 12.073 -5.151 1.00 93.44 103 GLU A O 1
ATOM 826 N N . TYR A 1 104 ? -5.481 11.959 -2.987 1.00 95.00 104 TYR A N 1
ATOM 827 C CA . TYR A 1 104 ? -5.660 10.506 -2.954 1.00 95.00 104 TYR A CA 1
ATOM 828 C C . TYR A 1 104 ? -7.124 10.085 -3.115 1.00 95.00 104 TYR A C 1
ATOM 830 O O . TYR A 1 104 ? -7.997 10.575 -2.391 1.00 95.00 104 TYR A O 1
ATOM 838 N N . SER A 1 105 ? -7.366 9.105 -3.984 1.00 92.69 105 SER A N 1
ATOM 839 C CA . SER A 1 105 ? -8.666 8.472 -4.250 1.00 92.69 105 SER A CA 1
ATOM 840 C C . SER A 1 105 ? -8.559 6.942 -4.292 1.00 92.69 105 SER A C 1
ATOM 842 O O . SER A 1 105 ? -7.474 6.372 -4.261 1.00 92.69 105 SER A O 1
ATOM 844 N N . LEU A 1 106 ? -9.707 6.257 -4.308 1.00 87.94 106 LEU A N 1
ATOM 845 C CA . LEU A 1 106 ? -9.781 4.799 -4.512 1.00 87.94 106 LEU A CA 1
ATOM 846 C C . LEU A 1 106 ? -9.888 4.410 -5.998 1.00 87.94 106 LEU A C 1
ATOM 848 O O . LEU A 1 106 ? -9.940 3.224 -6.306 1.00 87.94 106 LEU A O 1
ATOM 852 N N . GLU A 1 107 ? -9.976 5.406 -6.879 1.00 70.12 107 GLU A N 1
ATOM 853 C CA . GLU A 1 107 ? -10.204 5.297 -8.324 1.00 70.12 107 GLU A CA 1
ATOM 854 C C . GLU A 1 107 ? -9.257 6.234 -9.068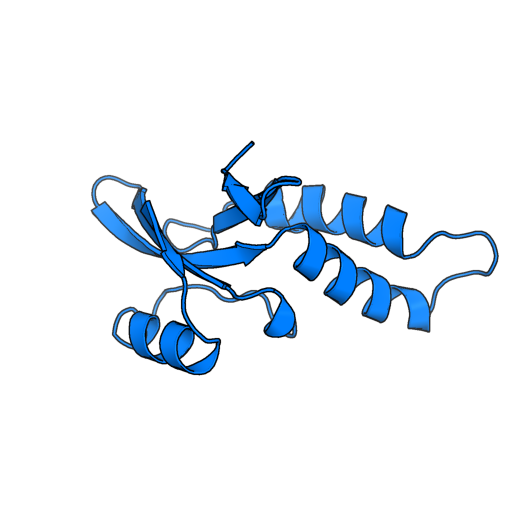 1.00 70.12 107 GLU A C 1
ATOM 856 O O . GLU A 1 107 ? -9.007 7.338 -8.517 1.00 70.12 107 GLU A O 1
#

Foldseek 3Di:
DWDFDQLVVQCVVCVVVVPADDDPQLSVFFGHWDWDDDPNDTDIHTEGELQSQLVRQLVVCVVVDDPPDRSSVVSNVCCVVPQVVDDPDPNRYHYWYADPVRDTDSD

Radius of gyration: 14.47 Å; chains: 1; bounding box: 38×29×42 Å

pLDDT: mean 94.15, std 5.26, range [69.12, 98.5]